Protein AF-A0A3B8N9I5-F1 (afdb_monomer)

InterPro domains:
  IPR000620 EamA domain [PF00892] (5-112)

Radius of gyration: 16.36 Å; Cα contacts (8 Å, |Δi|>4): 42; chains: 1; bounding box: 42×28×43 Å

pLDDT: mean 96.47, std 2.75, range [74.44, 98.56]

Foldseek 3Di:
DDPVVVVVVVVVCVCLVCVLVVLLVQLQPDQLQRSLVVVVVVVCVVVVVVCVVVVVDDCVVDDPVNVVVVVVVCCVVSPPVSSVLSVDSNVDPCVPSVVVVVCCVVVVVVVD

Structure (mmCIF, N/CA/C/O backbone):
data_AF-A0A3B8N9I5-F1
#
_entry.id   AF-A0A3B8N9I5-F1
#
loop_
_atom_site.group_PDB
_atom_site.id
_atom_site.type_symbol
_atom_site.label_atom_id
_atom_site.label_alt_id
_atom_site.label_comp_id
_atom_site.label_asym_id
_atom_site.label_entity_id
_atom_site.label_seq_id
_atom_site.pdbx_PDB_ins_code
_atom_site.Cartn_x
_atom_site.Cartn_y
_atom_site.Cartn_z
_atom_site.occupancy
_atom_site.B_iso_or_equiv
_atom_site.auth_seq_id
_atom_site.auth_comp_id
_atom_site.auth_asym_id
_atom_site.auth_atom_id
_atom_site.pdbx_PDB_model_num
ATOM 1 N N . MET A 1 1 ? 25.190 4.370 1.874 1.00 74.44 1 MET A N 1
ATOM 2 C CA . MET A 1 1 ? 23.937 4.607 1.124 1.00 74.44 1 MET A CA 1
ATOM 3 C C . MET A 1 1 ? 24.173 5.765 0.177 1.00 74.44 1 MET A C 1
ATOM 5 O O . MET A 1 1 ? 24.733 6.765 0.614 1.00 74.44 1 MET A O 1
ATOM 9 N N . GLU A 1 2 ? 23.809 5.631 -1.095 1.00 93.56 2 GLU A N 1
ATOM 10 C CA . GLU A 1 2 ? 23.912 6.740 -2.048 1.00 93.56 2 GLU A CA 1
ATOM 11 C C . GLU A 1 2 ? 22.954 7.882 -1.665 1.00 93.56 2 GLU A C 1
ATOM 13 O O . GLU A 1 2 ? 21.918 7.652 -1.031 1.00 93.56 2 GLU A O 1
ATOM 18 N N . LYS A 1 3 ? 23.284 9.128 -2.041 1.00 93.44 3 LYS A N 1
ATOM 19 C CA . LYS A 1 3 ? 22.456 10.309 -1.717 1.00 93.44 3 LYS A CA 1
ATOM 20 C C . LYS A 1 3 ? 21.031 10.187 -2.277 1.00 93.44 3 LYS A C 1
ATOM 22 O O . LYS A 1 3 ? 20.079 10.551 -1.594 1.00 93.44 3 LYS A O 1
ATOM 27 N N . SER A 1 4 ? 20.885 9.647 -3.487 1.00 94.50 4 SER A N 1
ATOM 28 C CA . SER A 1 4 ? 19.592 9.371 -4.133 1.00 94.50 4 SER A CA 1
ATOM 29 C C . SER A 1 4 ? 18.741 8.405 -3.304 1.00 94.50 4 SER A C 1
ATOM 31 O O . SER A 1 4 ? 17.578 8.689 -3.023 1.00 94.50 4 SER A O 1
ATOM 33 N N . THR A 1 5 ? 19.335 7.304 -2.839 1.00 96.75 5 THR A N 1
ATOM 34 C CA . THR A 1 5 ? 18.670 6.314 -1.986 1.00 96.75 5 THR A CA 1
ATOM 35 C C . THR A 1 5 ? 18.184 6.932 -0.681 1.00 96.75 5 THR A C 1
ATOM 37 O O . THR A 1 5 ? 17.064 6.661 -0.260 1.00 96.75 5 THR A O 1
ATOM 40 N N . LEU A 1 6 ? 18.996 7.790 -0.051 1.00 96.75 6 LEU A N 1
ATOM 41 C CA . LEU A 1 6 ? 18.613 8.468 1.189 1.00 96.75 6 LEU A CA 1
ATOM 42 C C . LEU A 1 6 ? 17.389 9.371 0.994 1.00 96.75 6 LEU A C 1
ATOM 44 O O . LEU A 1 6 ? 16.468 9.333 1.806 1.00 96.75 6 LEU A O 1
ATOM 48 N N . ILE A 1 7 ? 17.355 10.146 -0.093 1.00 97.50 7 ILE A N 1
ATOM 49 C CA . ILE A 1 7 ? 16.230 11.039 -0.408 1.00 97.50 7 ILE A CA 1
ATOM 50 C C . ILE A 1 7 ? 14.950 10.233 -0.647 1.00 97.50 7 ILE A C 1
ATOM 52 O O . ILE A 1 7 ? 13.912 10.535 -0.060 1.00 97.50 7 ILE A O 1
ATOM 56 N N . LEU A 1 8 ? 15.020 9.185 -1.472 1.00 97.25 8 LEU A N 1
ATOM 57 C CA . LEU A 1 8 ? 13.864 8.335 -1.767 1.00 97.25 8 LEU A CA 1
ATOM 58 C C . LEU A 1 8 ? 13.347 7.621 -0.517 1.00 97.25 8 LEU A C 1
ATOM 60 O O . LEU A 1 8 ? 12.136 7.527 -0.318 1.00 97.25 8 LEU A O 1
ATOM 64 N N . TRP A 1 9 ? 14.251 7.162 0.348 1.00 97.38 9 TRP A N 1
ATOM 65 C CA . TRP A 1 9 ? 13.891 6.553 1.621 1.00 97.38 9 TRP A CA 1
ATOM 66 C C . TRP A 1 9 ? 13.153 7.542 2.534 1.00 97.38 9 TRP A C 1
ATOM 68 O O . TRP A 1 9 ? 12.057 7.226 2.995 1.00 97.38 9 TRP A O 1
ATOM 78 N N . LEU A 1 10 ? 13.684 8.757 2.723 1.00 97.56 10 LEU A N 1
ATOM 79 C CA . LEU A 1 10 ? 13.046 9.803 3.536 1.00 97.56 10 LEU A CA 1
ATOM 80 C C . LEU A 1 10 ? 11.656 10.189 3.011 1.00 97.56 10 LEU A C 1
ATOM 82 O O . LEU A 1 10 ? 10.708 10.328 3.788 1.00 97.56 10 LEU A O 1
ATOM 86 N N . LEU A 1 11 ? 11.514 10.330 1.691 1.00 97.75 11 LEU A N 1
ATOM 87 C CA . LEU A 1 11 ? 10.219 10.593 1.063 1.00 97.75 11 LEU A CA 1
ATOM 88 C C . LEU A 1 11 ? 9.246 9.438 1.301 1.00 97.75 11 LEU A C 1
ATOM 90 O O . LEU A 1 11 ? 8.105 9.668 1.694 1.00 97.75 11 LEU A O 1
ATOM 94 N N . THR A 1 12 ? 9.706 8.199 1.124 1.00 97.31 12 THR A N 1
ATOM 95 C CA . THR A 1 12 ? 8.874 7.005 1.300 1.00 97.31 12 THR A CA 1
ATOM 96 C C . THR A 1 12 ? 8.343 6.908 2.725 1.00 97.31 12 THR A C 1
ATOM 98 O O . THR A 1 12 ? 7.131 6.808 2.900 1.00 97.31 12 THR A O 1
ATOM 101 N N . ILE A 1 13 ? 9.207 7.005 3.745 1.00 96.88 13 ILE A N 1
ATOM 102 C CA . ILE A 1 13 ? 8.766 6.907 5.147 1.00 96.88 13 ILE A CA 1
ATOM 103 C C . ILE A 1 13 ? 7.822 8.050 5.534 1.00 96.88 13 ILE A C 1
ATOM 105 O O . ILE A 1 13 ? 6.901 7.843 6.318 1.00 96.88 13 ILE A O 1
ATOM 109 N N . THR A 1 14 ? 8.003 9.240 4.955 1.00 97.75 14 THR A N 1
ATOM 110 C CA . THR A 1 14 ? 7.132 10.391 5.221 1.00 97.75 14 THR A CA 1
ATOM 111 C C .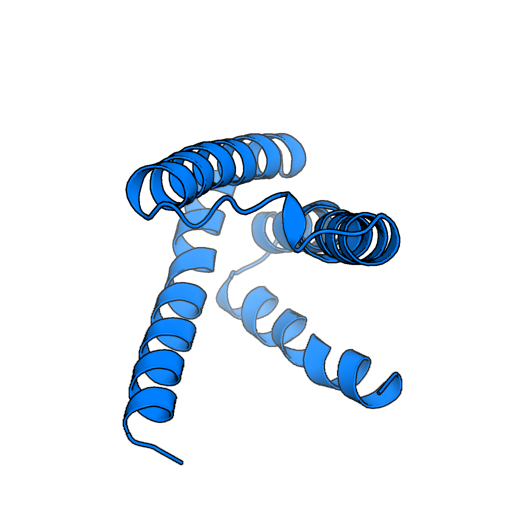 THR A 1 14 ? 5.749 10.175 4.612 1.00 97.75 14 THR A C 1
ATOM 113 O O . THR A 1 14 ? 4.738 10.299 5.302 1.00 97.75 14 THR A O 1
ATOM 116 N N . LEU A 1 15 ? 5.689 9.790 3.334 1.00 97.50 15 LEU A N 1
ATOM 117 C CA . LEU A 1 15 ? 4.431 9.525 2.635 1.00 97.50 15 LEU A CA 1
ATOM 118 C C . LEU A 1 15 ? 3.669 8.360 3.281 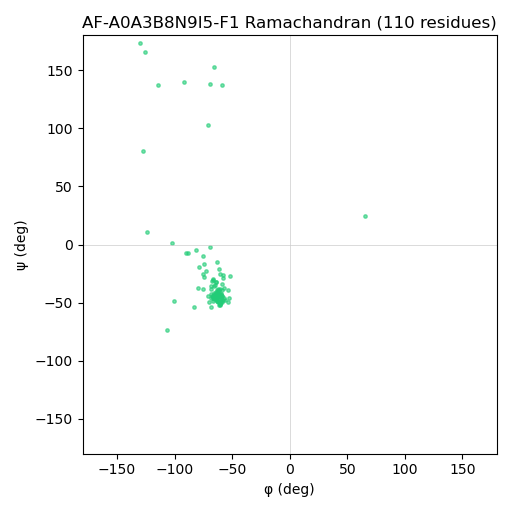1.00 97.50 15 LEU A C 1
ATOM 120 O O . LEU A 1 15 ? 2.471 8.473 3.539 1.00 97.50 15 LEU A O 1
ATOM 124 N N . TRP A 1 16 ? 4.367 7.270 3.602 1.00 95.56 16 TRP A N 1
ATOM 125 C CA . TRP A 1 16 ? 3.779 6.097 4.252 1.00 95.56 16 TRP A CA 1
ATOM 126 C C . TRP A 1 16 ? 3.443 6.333 5.727 1.00 95.56 16 TRP A C 1
ATOM 128 O O . TRP A 1 16 ? 2.571 5.654 6.254 1.00 95.56 16 TRP A O 1
ATOM 138 N N . GLY A 1 17 ? 4.077 7.300 6.392 1.00 96.00 17 GLY A N 1
ATOM 139 C CA . GLY A 1 17 ? 3.718 7.707 7.751 1.00 96.00 17 GLY A CA 1
ATOM 140 C C . GLY A 1 17 ? 2.442 8.551 7.804 1.00 96.00 17 GLY A C 1
ATOM 141 O O . GLY A 1 17 ? 1.622 8.383 8.705 1.00 96.00 17 GLY A O 1
ATOM 142 N N . ILE A 1 18 ? 2.241 9.434 6.821 1.00 97.12 18 ILE A N 1
ATOM 143 C CA . ILE A 1 18 ? 1.059 10.308 6.746 1.00 97.12 18 ILE A CA 1
ATOM 144 C C . ILE A 1 18 ? -0.161 9.552 6.200 1.00 97.12 18 ILE A C 1
ATOM 146 O O . ILE A 1 18 ? -1.279 9.765 6.673 1.00 97.12 18 ILE A O 1
ATOM 150 N N . CYS A 1 19 ? 0.032 8.657 5.227 1.00 96.75 19 CYS A N 1
ATOM 151 C CA . CYS A 1 19 ? -1.059 7.978 4.520 1.00 96.75 19 CYS A CA 1
ATOM 152 C C . CYS A 1 19 ? -2.069 7.276 5.457 1.00 96.75 19 CYS A C 1
ATOM 154 O O . CYS A 1 19 ? -3.259 7.586 5.354 1.00 96.75 19 CYS A O 1
ATOM 156 N N . PRO A 1 20 ? -1.658 6.453 6.445 1.00 96.44 20 PRO A N 1
ATOM 157 C CA . PRO A 1 20 ? -2.578 5.816 7.390 1.00 96.44 20 PRO A CA 1
ATOM 158 C C . PRO A 1 20 ? -3.448 6.783 8.194 1.00 96.44 20 PRO A C 1
ATOM 160 O O . PRO A 1 20 ? -4.556 6.430 8.597 1.00 96.44 20 PRO A O 1
ATOM 163 N N . ILE A 1 21 ? -2.963 8.003 8.446 1.00 96.88 21 ILE A N 1
ATOM 164 C CA . ILE A 1 21 ? -3.720 9.035 9.164 1.00 96.88 21 ILE A CA 1
ATOM 165 C C . ILE A 1 21 ? -4.895 9.495 8.295 1.00 96.88 21 ILE A C 1
ATOM 167 O O . ILE A 1 21 ? -6.028 9.560 8.769 1.00 96.88 21 ILE A O 1
ATOM 171 N N . ILE A 1 22 ? -4.642 9.748 7.008 1.00 97.19 22 ILE A N 1
ATOM 172 C CA . ILE A 1 22 ? -5.665 10.140 6.030 1.00 97.19 22 ILE A CA 1
ATOM 173 C C . ILE A 1 22 ? -6.648 8.985 5.791 1.00 97.19 22 ILE A C 1
ATOM 175 O O . ILE A 1 22 ? -7.862 9.187 5.824 1.00 97.19 22 ILE A O 1
ATOM 179 N N . GLU A 1 23 ? -6.143 7.762 5.619 1.00 97.00 23 GLU A N 1
ATOM 180 C CA . GLU A 1 23 ? -6.965 6.558 5.442 1.00 97.00 23 GLU A CA 1
ATOM 181 C C . GLU A 1 23 ? -7.901 6.343 6.635 1.00 97.00 23 GLU A C 1
ATOM 183 O O . GLU A 1 23 ? -9.097 6.111 6.456 1.00 97.00 23 GLU A O 1
ATOM 188 N N . LYS A 1 24 ? -7.395 6.504 7.864 1.00 96.88 24 LYS A N 1
ATOM 189 C CA . LYS A 1 24 ? -8.201 6.398 9.085 1.00 96.88 24 LYS A CA 1
ATOM 190 C C . LYS A 1 24 ? -9.334 7.426 9.127 1.00 96.88 24 LYS A C 1
ATOM 192 O O . LYS A 1 24 ? -10.429 7.087 9.577 1.00 96.88 24 LYS A O 1
ATOM 197 N N . ILE A 1 25 ? -9.092 8.655 8.663 1.00 96.69 25 ILE A N 1
ATOM 198 C CA . ILE A 1 25 ? -10.127 9.696 8.561 1.00 96.69 25 ILE A CA 1
ATOM 199 C C . ILE A 1 25 ? -11.215 9.256 7.570 1.00 96.69 25 ILE A C 1
ATOM 201 O O . ILE A 1 25 ? -12.399 9.299 7.909 1.00 96.69 25 ILE A O 1
ATOM 205 N N . GLY A 1 26 ? -10.824 8.772 6.386 1.00 95.44 26 GLY A N 1
ATOM 206 C CA . GLY A 1 26 ? -11.757 8.288 5.361 1.00 95.44 26 GLY A CA 1
ATOM 207 C C . GLY A 1 26 ? -12.564 7.055 5.786 1.00 95.44 26 GLY A C 1
ATOM 208 O O . GLY A 1 26 ? -13.732 6.923 5.431 1.00 95.44 26 GLY A O 1
ATOM 209 N N . LEU A 1 27 ? -11.983 6.180 6.609 1.00 97.69 27 LEU A N 1
ATOM 210 C CA . LEU A 1 27 ? -12.619 4.944 7.081 1.00 97.69 27 LEU A CA 1
ATOM 211 C C . LEU A 1 27 ? -13.685 5.149 8.170 1.00 97.69 27 LEU A C 1
ATOM 213 O O . LEU A 1 27 ? -14.400 4.197 8.486 1.00 97.69 27 LEU A O 1
ATOM 217 N N . LYS A 1 28 ? -13.824 6.352 8.751 1.00 94.5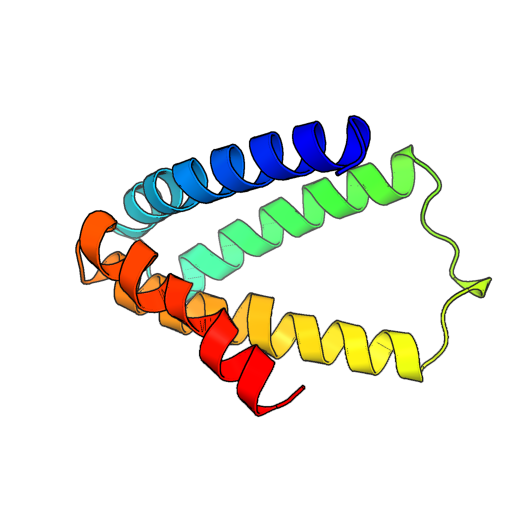6 28 LYS A N 1
ATOM 218 C CA . LYS A 1 28 ? -14.701 6.597 9.916 1.00 94.56 28 LYS A CA 1
ATOM 219 C C . LYS A 1 28 ? -16.140 6.114 9.692 1.00 94.56 28 LYS A C 1
ATOM 221 O O . LYS A 1 28 ? -16.683 5.424 10.548 1.00 94.56 28 LYS A O 1
ATOM 226 N N . ASN A 1 29 ? -16.716 6.433 8.532 1.00 93.31 29 ASN A N 1
ATOM 227 C CA . ASN A 1 29 ? -18.104 6.102 8.183 1.00 93.31 29 ASN A CA 1
ATOM 228 C C . ASN A 1 29 ? -18.224 5.293 6.881 1.00 93.31 29 ASN A C 1
ATOM 230 O O . ASN A 1 29 ? -19.322 5.131 6.360 1.00 93.31 29 ASN A O 1
ATOM 234 N N . VAL A 1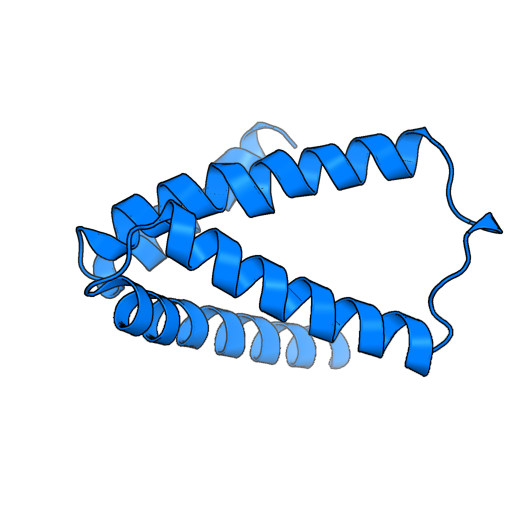 30 ? -17.109 4.798 6.339 1.00 97.81 30 VAL A N 1
ATOM 235 C CA . VAL A 1 30 ? -17.074 4.088 5.053 1.00 97.81 30 VAL A CA 1
ATOM 236 C C . VAL A 1 30 ? -16.682 2.637 5.293 1.00 97.81 30 VAL A C 1
ATOM 238 O O . VAL A 1 30 ? -15.823 2.342 6.128 1.00 97.81 30 VAL A O 1
ATOM 241 N N . ASP A 1 31 ? -17.353 1.706 4.622 1.00 98.12 31 ASP A N 1
ATOM 242 C CA . ASP A 1 31 ? -16.977 0.294 4.648 1.00 98.12 31 ASP A CA 1
ATOM 243 C C . ASP A 1 31 ? -15.534 0.097 4.127 1.00 98.12 31 ASP A C 1
ATOM 245 O O . ASP A 1 31 ? -15.174 0.737 3.136 1.00 98.12 31 ASP A O 1
ATOM 249 N N . PRO A 1 32 ? -14.689 -0.743 4.760 1.00 98.25 32 PRO A N 1
ATOM 250 C CA . PRO A 1 32 ? -13.311 -0.960 4.320 1.00 98.25 32 PRO A CA 1
ATOM 251 C C . PRO A 1 32 ? -13.164 -1.358 2.849 1.00 98.25 32 PRO A C 1
ATOM 253 O O . PRO A 1 32 ? -12.253 -0.861 2.184 1.00 98.25 32 PRO A O 1
ATOM 256 N N . LEU A 1 33 ? -14.056 -2.205 2.322 1.00 98.44 33 LEU A N 1
ATOM 257 C CA . LEU A 1 33 ? -14.008 -2.630 0.925 1.00 98.44 33 LEU A CA 1
ATOM 258 C C . LEU A 1 33 ? -14.327 -1.459 -0.006 1.00 98.44 33 LEU A C 1
ATOM 260 O O . LEU A 1 33 ? -13.606 -1.231 -0.977 1.00 98.44 33 LEU A O 1
ATOM 264 N N . LEU A 1 34 ? -15.360 -0.678 0.322 1.00 98.50 34 LEU A N 1
ATOM 265 C CA . LEU A 1 34 ? -15.725 0.513 -0.447 1.00 98.50 34 LEU A CA 1
ATOM 266 C C . LEU A 1 34 ? -14.626 1.587 -0.393 1.00 98.50 34 LEU A C 1
ATOM 268 O O . LEU A 1 34 ? -14.273 2.164 -1.421 1.00 98.50 34 LEU A O 1
ATOM 272 N N . ALA A 1 35 ? -14.042 1.830 0.782 1.00 98.38 35 ALA A N 1
ATOM 273 C CA . ALA A 1 35 ? -12.937 2.771 0.949 1.00 98.38 35 ALA A CA 1
ATOM 274 C C . ALA A 1 35 ? -11.710 2.350 0.128 1.00 98.38 35 ALA A C 1
ATOM 276 O O . ALA A 1 35 ? -11.098 3.182 -0.546 1.00 98.38 35 ALA A O 1
ATOM 277 N N . LEU A 1 36 ? -11.372 1.056 0.137 1.00 98.38 36 LEU A N 1
ATOM 278 C CA . LEU A 1 36 ? -10.284 0.514 -0.669 1.00 98.38 36 LEU A CA 1
ATOM 279 C C . LEU A 1 36 ? -10.570 0.638 -2.168 1.00 98.38 36 LEU A C 1
ATOM 281 O O . LEU A 1 36 ? -9.682 1.035 -2.918 1.00 98.38 36 LEU A O 1
ATOM 285 N N . PHE A 1 37 ? -11.799 0.354 -2.603 1.00 98.50 37 PHE A N 1
ATOM 286 C CA . PHE A 1 37 ? -12.206 0.526 -3.996 1.00 98.50 37 PHE A CA 1
ATOM 287 C C . PHE A 1 37 ? -12.013 1.974 -4.467 1.00 98.50 37 PHE A C 1
ATOM 289 O O . PHE A 1 37 ? -11.389 2.203 -5.506 1.00 98.50 37 PHE A O 1
ATOM 296 N N . ILE A 1 38 ? -12.470 2.955 -3.680 1.00 98.06 38 ILE A N 1
ATOM 297 C CA . ILE A 1 38 ? -12.306 4.385 -3.987 1.00 98.06 38 ILE A CA 1
ATOM 298 C C . ILE A 1 38 ? -10.819 4.755 -4.050 1.00 98.06 38 ILE A C 1
ATOM 300 O O . ILE A 1 38 ? -10.370 5.349 -5.031 1.00 98.06 38 ILE A O 1
ATOM 304 N N . ARG A 1 39 ? -10.036 4.367 -3.034 1.00 97.12 39 ARG A N 1
ATOM 305 C CA . ARG A 1 39 ? -8.594 4.654 -2.952 1.00 97.12 39 ARG A CA 1
ATOM 306 C C . ARG A 1 39 ? -7.832 4.087 -4.148 1.00 97.12 39 ARG A C 1
ATOM 308 O O . ARG A 1 39 ? -7.045 4.793 -4.774 1.00 97.12 39 ARG A O 1
ATOM 315 N N . THR A 1 40 ? -8.063 2.817 -4.467 1.00 97.38 40 THR A N 1
ATOM 316 C CA . THR A 1 40 ? -7.383 2.127 -5.566 1.00 97.38 40 THR A CA 1
ATOM 317 C C . THR A 1 40 ? -7.810 2.688 -6.920 1.00 97.38 40 THR A C 1
ATOM 319 O O . THR A 1 40 ? -6.964 2.833 -7.796 1.00 97.38 40 THR A O 1
ATOM 322 N N . SER A 1 41 ? -9.074 3.093 -7.081 1.00 98.31 41 SER A N 1
ATOM 323 C CA . SER A 1 41 ? -9.547 3.762 -8.302 1.00 98.31 41 SER A CA 1
ATOM 324 C C . SER A 1 41 ? -8.865 5.117 -8.510 1.00 98.31 41 SER A C 1
ATOM 326 O O . SER A 1 41 ? -8.382 5.403 -9.604 1.00 98.31 41 SER A O 1
ATOM 328 N N . ALA A 1 42 ? -8.746 5.933 -7.457 1.00 97.94 42 ALA A N 1
ATOM 329 C CA . ALA A 1 42 ? -8.028 7.206 -7.524 1.00 97.94 42 ALA A CA 1
ATOM 330 C C . ALA A 1 42 ? -6.538 7.006 -7.865 1.00 97.94 42 ALA A C 1
ATOM 332 O O . ALA A 1 42 ? -5.996 7.707 -8.722 1.00 97.94 42 ALA A O 1
ATOM 333 N N . ALA A 1 43 ? -5.892 6.010 -7.248 1.00 97.25 43 ALA A N 1
ATOM 334 C CA . ALA A 1 43 ? -4.511 5.647 -7.552 1.00 97.25 43 ALA A CA 1
ATOM 335 C C . ALA A 1 43 ? -4.345 5.159 -9.001 1.00 97.25 43 ALA A C 1
ATOM 337 O O . ALA A 1 43 ? -3.394 5.561 -9.665 1.00 97.25 43 ALA A O 1
ATOM 338 N N . LEU A 1 44 ? -5.279 4.349 -9.512 1.00 97.88 44 LEU A N 1
ATOM 339 C CA . LEU A 1 44 ? -5.274 3.879 -10.897 1.00 97.88 44 LEU A CA 1
ATOM 340 C C . LEU A 1 44 ? -5.354 5.046 -11.885 1.00 97.88 44 LEU A C 1
ATOM 342 O O . LEU A 1 44 ? -4.594 5.062 -12.851 1.00 97.88 44 LEU A O 1
ATOM 346 N N . ILE A 1 45 ? -6.223 6.032 -11.640 1.00 98.25 45 ILE A N 1
ATOM 347 C CA . ILE A 1 45 ? -6.342 7.225 -12.492 1.00 98.25 45 ILE A CA 1
ATOM 348 C C . ILE A 1 45 ? -5.016 7.995 -12.508 1.00 98.25 45 ILE A C 1
ATOM 350 O O . ILE A 1 45 ? -4.471 8.255 -13.580 1.00 98.25 45 ILE A O 1
ATOM 354 N N . GLY A 1 46 ? -4.464 8.312 -11.333 1.00 98.06 46 GLY A N 1
ATOM 355 C CA . GLY A 1 46 ? -3.203 9.052 -11.228 1.00 98.06 46 GLY A CA 1
ATOM 356 C C . GLY A 1 46 ? -2.023 8.311 -11.863 1.00 98.06 46 GLY A C 1
ATOM 357 O O . GLY A 1 46 ? -1.243 8.907 -12.606 1.00 98.06 46 GLY A O 1
ATOM 358 N N . LEU A 1 47 ? -1.924 6.999 -11.630 1.00 97.06 47 LEU A N 1
ATOM 359 C CA . LEU A 1 47 ? -0.877 6.161 -12.208 1.00 97.06 47 LEU A CA 1
ATOM 360 C C . LEU A 1 47 ? -1.012 6.063 -13.729 1.00 97.06 47 LEU A C 1
ATOM 362 O O . LEU A 1 47 ? -0.013 6.181 -14.431 1.00 97.06 47 LEU A O 1
ATOM 366 N N . SER A 1 48 ? -2.235 5.905 -14.242 1.00 97.06 48 SER A N 1
ATOM 367 C CA . SER A 1 48 ? -2.494 5.868 -15.685 1.00 97.06 48 SER A CA 1
ATOM 368 C C . SER A 1 48 ? -2.042 7.170 -16.341 1.00 97.06 48 SER A C 1
ATOM 370 O O . SER A 1 48 ? -1.272 7.135 -17.298 1.00 97.06 48 SER A O 1
ATOM 372 N N . LEU A 1 49 ? -2.436 8.321 -15.783 1.00 97.62 49 LEU A N 1
ATOM 373 C CA . LEU A 1 49 ? -1.998 9.630 -16.274 1.00 97.62 49 LEU A CA 1
ATOM 374 C C . LEU A 1 49 ? -0.470 9.748 -16.284 1.00 97.62 49 LEU A C 1
ATOM 376 O O . LEU A 1 49 ? 0.103 10.125 -17.301 1.00 97.62 49 LEU A O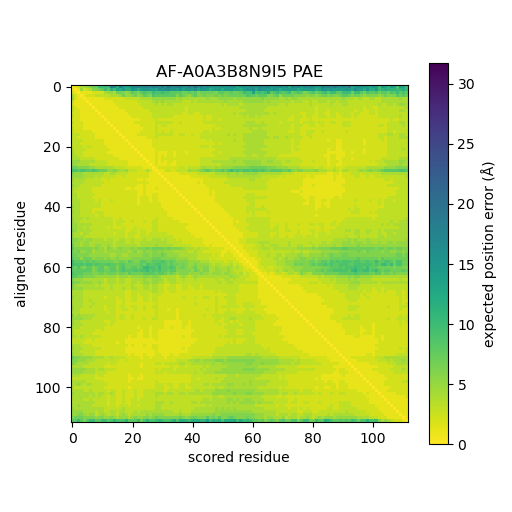 1
ATOM 380 N N . ALA A 1 50 ? 0.199 9.379 -15.190 1.00 97.88 50 ALA A N 1
ATOM 381 C CA . ALA A 1 50 ? 1.656 9.434 -15.107 1.00 97.88 50 ALA A CA 1
ATOM 382 C C . ALA A 1 50 ? 2.335 8.538 -16.157 1.00 97.88 50 ALA A C 1
ATOM 384 O O . ALA A 1 50 ? 3.274 8.972 -16.824 1.00 97.88 50 ALA A O 1
ATOM 385 N N . VAL A 1 51 ? 1.850 7.309 -16.343 1.00 97.00 51 VAL A N 1
ATOM 386 C CA . VAL A 1 51 ? 2.400 6.354 -17.315 1.00 97.00 51 VAL A CA 1
ATOM 387 C C . VAL A 1 51 ? 2.273 6.875 -18.748 1.00 97.00 51 VAL A C 1
ATOM 389 O O . VAL A 1 51 ? 3.239 6.794 -19.509 1.00 97.00 51 VAL A O 1
ATOM 392 N N . PHE A 1 52 ? 1.121 7.448 -19.110 1.00 95.56 52 PHE A N 1
ATOM 393 C CA . PHE A 1 52 ? 0.910 8.002 -20.448 1.00 95.56 52 PHE A CA 1
ATOM 394 C C . PHE A 1 52 ? 1.706 9.292 -20.680 1.00 95.56 52 PHE A C 1
ATOM 396 O O . PHE A 1 52 ? 2.356 9.419 -21.714 1.00 95.56 52 PHE A O 1
ATOM 403 N N . LEU A 1 53 ? 1.724 10.219 -19.716 1.00 97.31 53 LEU A N 1
ATOM 404 C CA . LEU A 1 53 ? 2.441 11.496 -19.846 1.00 97.31 53 LEU A CA 1
ATOM 405 C C . LEU A 1 53 ? 3.965 11.329 -19.907 1.00 97.31 53 LEU A C 1
ATOM 407 O O . LEU A 1 53 ? 4.645 12.134 -20.534 1.00 97.31 53 LEU A O 1
ATOM 411 N N . THR A 1 54 ? 4.509 10.292 -19.267 1.00 97.31 54 THR A N 1
ATOM 412 C CA . THR A 1 54 ? 5.956 10.016 -19.261 1.00 97.31 54 THR A CA 1
ATOM 413 C C . THR A 1 54 ? 6.413 9.116 -20.410 1.00 97.31 54 THR A C 1
ATOM 415 O O . THR A 1 54 ? 7.614 8.908 -20.572 1.00 97.31 54 THR A O 1
ATOM 418 N N . GLY A 1 55 ? 5.488 8.551 -21.195 1.00 94.50 55 GLY A N 1
ATOM 419 C CA . GLY A 1 55 ? 5.818 7.552 -22.217 1.00 94.50 55 GLY A CA 1
ATOM 420 C C . GLY A 1 55 ? 6.369 6.244 -21.631 1.00 94.50 55 GLY A C 1
ATOM 421 O O . GLY A 1 55 ? 7.111 5.523 -22.299 1.00 94.50 55 GLY A O 1
ATOM 422 N N . ALA A 1 56 ? 6.042 5.937 -20.371 1.00 94.50 56 ALA A N 1
ATOM 423 C CA . ALA A 1 56 ? 6.527 4.741 -19.683 1.00 94.50 56 ALA A CA 1
ATOM 424 C C . ALA A 1 56 ? 5.840 3.451 -20.163 1.00 94.50 56 ALA A C 1
ATOM 426 O O . ALA A 1 56 ? 6.348 2.356 -19.916 1.00 94.50 56 ALA A O 1
ATOM 427 N N . PHE A 1 57 ? 4.694 3.558 -20.842 1.00 94.00 57 PHE A N 1
ATOM 428 C CA . PHE A 1 57 ? 3.992 2.403 -21.391 1.00 94.00 57 PHE A CA 1
ATOM 429 C C . PHE A 1 57 ? 4.751 1.815 -22.588 1.00 94.00 57 PHE A C 1
ATOM 431 O O . PHE A 1 57 ? 4.697 2.355 -23.690 1.00 94.00 57 PHE A O 1
ATOM 438 N N . LYS A 1 58 ? 5.449 0.699 -22.354 1.00 92.88 58 LYS A N 1
ATOM 439 C CA . LYS A 1 58 ? 6.260 -0.025 -23.345 1.00 92.88 58 LYS A CA 1
ATOM 440 C C . LYS A 1 58 ? 5.859 -1.502 -23.376 1.00 92.88 58 LYS A C 1
ATOM 442 O O . LYS A 1 58 ? 6.490 -2.310 -22.694 1.00 92.88 58 LYS A O 1
ATOM 447 N N . PRO A 1 59 ? 4.767 -1.879 -24.063 1.00 89.69 59 PRO A N 1
ATOM 448 C CA . PRO A 1 59 ? 4.240 -3.244 -24.027 1.00 89.69 59 PRO A CA 1
ATOM 449 C C . PRO A 1 59 ? 5.239 -4.293 -24.535 1.00 89.69 59 PRO A C 1
ATOM 451 O O . PRO A 1 59 ? 5.189 -5.437 -24.095 1.00 89.69 59 PRO A O 1
ATOM 454 N N . GLU A 1 60 ? 6.188 -3.906 -25.387 1.00 93.12 60 GLU A N 1
ATOM 455 C CA . GLU A 1 60 ? 7.247 -4.770 -25.912 1.00 93.12 60 GLU A CA 1
ATOM 456 C C . GLU A 1 60 ? 8.189 -5.341 -24.838 1.00 93.12 60 GLU A C 1
ATOM 458 O O . GLU A 1 60 ? 8.818 -6.372 -25.065 1.00 93.12 60 GLU A O 1
ATOM 463 N N . VAL A 1 61 ? 8.276 -4.715 -23.657 1.00 91.94 61 VAL A N 1
ATOM 464 C CA . VAL A 1 61 ? 9.098 -5.217 -22.537 1.00 91.94 61 VAL A CA 1
ATOM 465 C C . VAL A 1 61 ? 8.338 -6.197 -21.635 1.00 91.94 61 VAL A C 1
ATOM 467 O O . VAL A 1 61 ? 8.914 -6.787 -20.717 1.00 91.94 61 VAL A O 1
ATOM 470 N N . LEU A 1 62 ? 7.030 -6.362 -21.858 1.00 92.44 62 LEU A N 1
ATOM 471 C CA . LEU A 1 62 ? 6.170 -7.209 -21.044 1.00 92.44 62 LEU A CA 1
ATOM 472 C C . LEU A 1 62 ? 6.095 -8.622 -21.623 1.00 92.44 62 LEU A C 1
ATOM 474 O O . LEU A 1 62 ? 5.949 -8.832 -22.822 1.00 92.44 62 LEU A O 1
ATOM 478 N N . ASN A 1 63 ? 6.123 -9.610 -20.734 1.00 95.31 63 ASN A N 1
ATOM 479 C CA . ASN A 1 63 ? 5.777 -10.988 -21.056 1.00 95.31 63 ASN A CA 1
ATOM 480 C C . ASN A 1 63 ? 4.690 -11.481 -20.091 1.00 95.31 63 ASN A C 1
ATOM 482 O O . ASN A 1 63 ? 4.441 -10.871 -19.045 1.00 95.31 63 ASN A O 1
ATOM 486 N N . LEU A 1 64 ? 4.052 -12.604 -20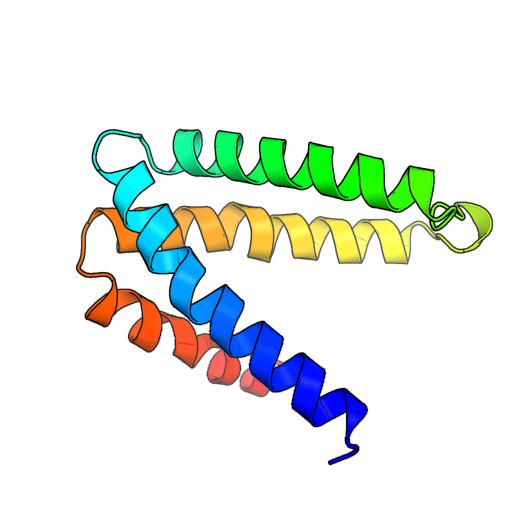.428 1.00 95.69 64 LEU A N 1
ATOM 487 C CA . LEU A 1 64 ? 2.945 -13.149 -19.639 1.00 95.69 64 LEU A CA 1
ATOM 488 C C . LEU A 1 64 ? 3.347 -13.457 -18.188 1.00 95.69 64 LEU A C 1
ATOM 490 O O . LEU A 1 64 ? 2.544 -13.267 -17.279 1.00 95.69 64 LEU A O 1
ATOM 494 N N . LYS A 1 65 ? 4.598 -13.876 -17.954 1.00 96.44 65 LYS A N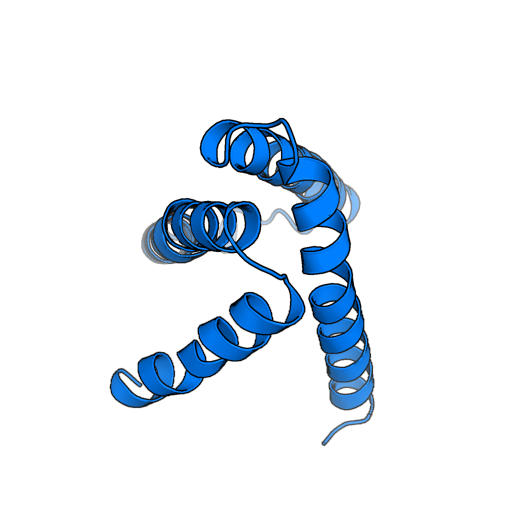 1
ATOM 495 C CA . LYS A 1 65 ? 5.117 -14.145 -16.608 1.00 96.44 65 LYS A CA 1
ATOM 496 C C . LYS A 1 65 ? 5.183 -12.866 -15.772 1.00 96.44 65 LYS A C 1
ATOM 498 O O . LYS A 1 65 ? 4.715 -12.871 -14.639 1.00 96.44 65 LYS A O 1
ATOM 503 N N . ASN A 1 66 ? 5.718 -11.778 -16.325 1.00 95.06 66 ASN A N 1
ATOM 504 C CA . ASN A 1 66 ? 5.799 -10.481 -15.652 1.00 95.06 66 ASN A CA 1
ATOM 505 C C . ASN A 1 66 ? 4.399 -9.979 -15.293 1.00 95.06 66 ASN A C 1
ATOM 507 O O . ASN A 1 66 ? 4.170 -9.574 -14.158 1.00 95.06 66 ASN A O 1
ATOM 511 N N . ILE A 1 67 ? 3.454 -10.073 -16.235 1.00 95.81 67 ILE A N 1
ATOM 512 C CA . ILE A 1 67 ? 2.057 -9.688 -16.006 1.00 95.81 67 ILE A CA 1
ATOM 513 C C . ILE A 1 67 ? 1.459 -10.531 -14.878 1.00 95.81 67 ILE A C 1
ATOM 515 O O . ILE A 1 67 ? 0.973 -9.972 -13.904 1.00 95.81 67 ILE A O 1
ATOM 519 N N . ALA A 1 68 ? 1.557 -11.860 -14.951 1.00 97.56 68 ALA A N 1
ATOM 520 C CA . ALA A 1 68 ? 0.982 -12.750 -13.945 1.00 97.56 68 ALA A CA 1
ATOM 521 C C . ALA A 1 68 ? 1.558 -12.509 -12.538 1.00 97.56 68 ALA A C 1
ATOM 523 O O . ALA A 1 68 ? 0.800 -12.408 -11.574 1.00 97.56 68 ALA A O 1
ATOM 524 N N . VAL A 1 69 ? 2.883 -12.372 -12.413 1.00 97.31 69 VAL A N 1
ATOM 525 C CA . VAL A 1 69 ? 3.550 -12.140 -11.120 1.00 97.31 69 VAL A CA 1
ATOM 526 C C . VAL A 1 69 ? 3.177 -10.773 -10.540 1.00 97.31 69 VAL A C 1
ATOM 528 O O . VAL A 1 69 ? 2.844 -10.682 -9.357 1.00 97.31 69 VAL A O 1
ATOM 531 N N . LEU A 1 70 ? 3.178 -9.714 -11.356 1.00 96.94 70 LEU A N 1
ATOM 532 C CA . LEU A 1 70 ? 2.803 -8.369 -10.907 1.00 96.94 70 LEU A CA 1
ATOM 533 C C . LEU A 1 70 ? 1.311 -8.279 -10.562 1.00 96.94 70 LEU A C 1
ATOM 535 O O . LEU A 1 70 ? 0.954 -7.661 -9.560 1.00 96.94 70 LEU A O 1
ATOM 539 N N . SER A 1 71 ? 0.439 -8.937 -11.329 1.00 97.50 71 SER A N 1
ATOM 540 C CA . SER A 1 71 ? -0.990 -9.033 -11.019 1.00 97.50 71 SER A CA 1
ATOM 541 C C . SER A 1 71 ? -1.235 -9.782 -9.711 1.00 97.50 71 SER A C 1
ATOM 543 O O . SER A 1 71 ? -2.007 -9.306 -8.881 1.00 97.50 71 SER A O 1
ATOM 545 N N . LEU A 1 72 ? -0.550 -10.906 -9.480 1.00 97.94 72 LEU A N 1
ATOM 546 C CA . LEU A 1 72 ? -0.648 -11.641 -8.219 1.00 97.94 72 LEU A CA 1
ATOM 547 C C . LEU A 1 72 ? -0.170 -10.790 -7.035 1.00 97.94 72 LEU A C 1
ATOM 549 O O . LEU A 1 72 ? -0.838 -10.745 -6.005 1.00 97.94 72 LEU A O 1
ATOM 553 N N . SER A 1 73 ? 0.940 -10.063 -7.194 1.00 97.44 73 SER A N 1
ATOM 554 C CA . SER A 1 73 ? 1.422 -9.105 -6.191 1.00 97.44 73 SER A CA 1
ATOM 555 C C . SER A 1 73 ? 0.382 -8.017 -5.895 1.00 97.44 73 SER A C 1
ATOM 557 O O . SER A 1 73 ? 0.098 -7.736 -4.729 1.00 97.44 73 SER A O 1
ATOM 559 N N . GLY A 1 74 ? -0.254 -7.462 -6.932 1.00 97.69 74 GLY A N 1
ATOM 560 C CA . GLY A 1 74 ? -1.337 -6.488 -6.795 1.00 97.69 74 GLY A CA 1
ATOM 561 C C . GLY A 1 74 ? -2.559 -7.042 -6.058 1.00 97.69 74 GLY A C 1
ATOM 562 O O . GLY A 1 74 ? -3.126 -6.349 -5.215 1.00 97.69 74 GLY A O 1
ATOM 563 N N . ILE A 1 75 ? -2.933 -8.300 -6.306 1.00 98.25 75 ILE A N 1
ATOM 564 C CA . ILE A 1 75 ? -4.026 -8.974 -5.589 1.00 98.25 75 ILE A CA 1
ATOM 565 C C . ILE A 1 75 ? -3.659 -9.185 -4.116 1.00 98.25 75 ILE A C 1
ATOM 567 O O . ILE A 1 75 ? -4.447 -8.846 -3.234 1.00 98.25 75 ILE A O 1
ATOM 571 N N . LEU A 1 76 ? -2.466 -9.714 -3.833 1.00 97.94 76 LEU A N 1
ATOM 572 C CA . LEU A 1 76 ? -2.036 -10.023 -2.469 1.00 97.94 76 LEU A CA 1
ATOM 573 C C . LEU A 1 76 ? -1.823 -8.758 -1.634 1.00 97.94 76 LEU A C 1
ATOM 575 O O . LEU A 1 76 ? -2.4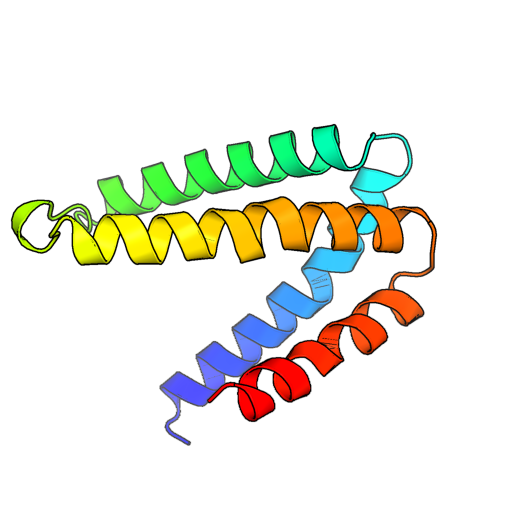00 -8.630 -0.559 1.00 97.94 76 LEU A O 1
ATOM 579 N N . GLY A 1 77 ? -1.015 -7.817 -2.122 1.00 97.00 77 GLY A N 1
ATOM 580 C CA . GLY A 1 77 ? -0.680 -6.595 -1.394 1.00 97.00 77 GLY A CA 1
ATOM 581 C C . GLY A 1 77 ? -1.743 -5.514 -1.546 1.00 97.00 77 GLY A C 1
ATOM 582 O O . GLY A 1 77 ? -2.254 -5.002 -0.555 1.00 97.00 77 GLY A O 1
ATOM 583 N N . GLY A 1 78 ? -2.093 -5.177 -2.788 1.00 96.25 78 GLY A N 1
ATOM 584 C CA . GLY A 1 78 ? -2.961 -4.043 -3.113 1.00 96.25 78 GLY A CA 1
ATOM 585 C C . GLY A 1 78 ? -4.445 -4.264 -2.817 1.00 96.25 78 GLY A C 1
ATOM 586 O O . GLY A 1 78 ? -5.139 -3.288 -2.527 1.00 96.25 78 GLY A O 1
ATOM 587 N N . PHE A 1 79 ? -4.923 -5.514 -2.859 1.00 98.19 79 PHE A N 1
ATOM 588 C CA . PHE A 1 79 ? -6.309 -5.858 -2.535 1.00 98.19 79 PHE A CA 1
ATOM 589 C C . PHE A 1 79 ? -6.448 -6.572 -1.187 1.00 98.19 79 PHE A C 1
ATOM 591 O O . PHE A 1 79 ? -6.916 -5.956 -0.235 1.00 98.19 79 PHE A O 1
ATOM 598 N N . LEU A 1 80 ? -6.058 -7.844 -1.075 1.00 98.44 80 LEU A N 1
ATOM 599 C CA . LEU A 1 80 ? -6.340 -8.660 0.114 1.00 98.44 80 LEU A CA 1
ATOM 600 C C . LEU A 1 80 ? -5.640 -8.116 1.371 1.00 98.44 80 LEU A C 1
ATOM 602 O O . LEU A 1 80 ? -6.268 -7.945 2.420 1.00 98.44 80 LEU A O 1
ATOM 606 N N . GLY A 1 81 ? -4.356 -7.772 1.252 1.00 98.19 81 GLY A N 1
ATOM 607 C CA . GLY A 1 81 ? -3.575 -7.151 2.319 1.00 98.19 81 GLY A CA 1
ATOM 608 C C . GLY A 1 81 ? -4.167 -5.809 2.744 1.00 98.19 81 GLY A C 1
ATOM 609 O O . GLY A 1 81 ? -4.440 -5.601 3.924 1.00 98.19 81 GLY A O 1
ATOM 610 N N . MET A 1 82 ? -4.470 -4.926 1.790 1.00 98.12 82 MET A N 1
ATOM 611 C CA . MET A 1 82 ? -5.102 -3.640 2.103 1.00 98.12 82 MET A CA 1
ATOM 612 C C . MET A 1 82 ? -6.509 -3.779 2.690 1.00 98.12 82 MET A C 1
ATOM 614 O O . MET A 1 82 ? -6.865 -2.995 3.561 1.00 98.12 82 MET A O 1
ATOM 618 N N . LEU A 1 83 ? -7.308 -4.761 2.269 1.00 98.56 83 LEU A N 1
ATOM 619 C CA . LEU A 1 83 ? -8.656 -4.976 2.802 1.00 98.56 83 LEU A CA 1
ATOM 620 C C . LEU A 1 83 ? -8.602 -5.373 4.281 1.00 98.56 83 LEU A C 1
ATOM 622 O O . LEU A 1 83 ? -9.323 -4.811 5.111 1.00 98.56 83 LEU A O 1
ATOM 626 N N . THR A 1 84 ? -7.717 -6.309 4.624 1.00 98.38 84 THR A N 1
ATOM 627 C CA . THR A 1 84 ? -7.503 -6.719 6.019 1.00 98.38 84 THR A CA 1
ATOM 628 C C . THR A 1 84 ? -6.903 -5.581 6.850 1.00 98.38 84 THR A C 1
ATOM 630 O O . THR A 1 84 ? -7.406 -5.290 7.937 1.00 98.38 84 THR A O 1
ATOM 633 N N . TYR A 1 85 ? -5.918 -4.856 6.311 1.00 98.38 85 TYR A N 1
ATOM 634 C CA . TYR A 1 85 ? -5.338 -3.670 6.940 1.00 98.38 85 TYR A CA 1
ATOM 635 C C . TYR A 1 85 ? -6.378 -2.565 7.176 1.00 98.38 85 TYR A C 1
ATOM 637 O O . TYR A 1 85 ? -6.455 -2.044 8.283 1.00 98.38 85 TYR A O 1
ATOM 645 N N . PHE A 1 86 ? -7.236 -2.243 6.203 1.00 98.50 86 PHE A N 1
ATOM 646 C CA . PHE A 1 86 ? -8.290 -1.228 6.346 1.00 98.50 86 PHE A CA 1
ATOM 647 C C . PHE A 1 86 ? -9.343 -1.638 7.367 1.00 98.50 86 PHE A C 1
ATOM 649 O O . PHE A 1 86 ? -9.832 -0.796 8.117 1.00 98.50 86 PHE A O 1
ATOM 656 N N . THR A 1 87 ? -9.657 -2.929 7.442 1.00 98.25 87 THR A N 1
ATOM 657 C CA . THR A 1 87 ? -10.567 -3.465 8.458 1.00 98.25 87 THR A CA 1
ATOM 658 C C . THR A 1 87 ? -9.985 -3.279 9.864 1.00 98.25 87 THR A C 1
ATOM 660 O O . THR A 1 87 ? -10.662 -2.750 10.746 1.00 98.25 87 THR A O 1
ATOM 663 N N . LEU A 1 88 ? -8.707 -3.621 10.068 1.00 98.12 88 LEU A N 1
ATOM 664 C CA . LEU A 1 88 ? -7.999 -3.388 11.333 1.00 98.12 88 LEU A CA 1
ATOM 665 C C . LEU A 1 88 ? -7.890 -1.894 11.658 1.00 98.12 88 LEU A C 1
ATOM 667 O O . LEU A 1 88 ? -8.220 -1.462 12.766 1.00 98.12 88 LEU A O 1
ATOM 671 N N . LEU A 1 89 ? -7.459 -1.099 10.678 1.00 98.06 89 LEU A N 1
ATOM 672 C CA . LEU A 1 89 ? -7.256 0.335 10.807 1.00 98.06 89 LEU A CA 1
ATOM 673 C C . LEU A 1 89 ? -8.568 1.038 11.131 1.00 98.06 89 LEU A C 1
ATOM 675 O O . LEU A 1 89 ? -8.564 1.936 11.962 1.00 98.06 89 LEU A O 1
ATOM 679 N N . LYS A 1 90 ? -9.702 0.624 10.555 1.00 97.88 90 LYS A N 1
ATOM 680 C CA . LYS A 1 90 ? -11.024 1.161 10.899 1.00 97.88 90 LYS A CA 1
ATOM 681 C C . LYS A 1 90 ? -11.385 0.869 12.354 1.00 97.88 90 LYS A C 1
ATOM 683 O O . LYS A 1 90 ? -11.785 1.798 13.057 1.00 97.88 90 LYS A O 1
ATOM 688 N N . SER A 1 91 ? -11.178 -0.360 12.818 1.00 96.75 91 SER A N 1
ATOM 689 C CA . SER A 1 91 ? -11.577 -0.801 14.161 1.00 96.75 91 SER A CA 1
ATOM 690 C C . SER A 1 91 ? -10.678 -0.298 15.293 1.00 96.75 91 SER A C 1
ATOM 692 O O . SER A 1 91 ? -11.144 -0.182 16.421 1.00 96.75 91 SER A O 1
ATOM 694 N N . GLN A 1 92 ? -9.408 0.021 15.026 1.00 96.94 92 GLN A N 1
ATOM 695 C CA . GLN A 1 92 ? -8.424 0.344 16.070 1.00 96.94 92 GLN A CA 1
ATOM 696 C C . GLN A 1 92 ? -7.652 1.641 15.804 1.00 96.94 92 GLN A C 1
ATOM 698 O O . GLN A 1 92 ? -7.799 2.283 14.766 1.00 96.94 92 GLN A O 1
ATOM 703 N N . LYS A 1 93 ? -6.840 2.089 16.767 1.00 95.56 93 LYS A N 1
ATOM 704 C CA . LYS A 1 93 ? -6.039 3.317 16.619 1.00 95.56 93 LYS A CA 1
ATOM 705 C C . LYS A 1 93 ? -4.932 3.117 15.580 1.00 95.56 93 LYS A C 1
ATOM 707 O O . LYS A 1 93 ? -4.233 2.106 15.609 1.00 95.56 93 LYS A O 1
ATOM 712 N N . ALA A 1 94 ? -4.702 4.121 14.731 1.00 95.81 94 ALA A N 1
ATOM 713 C CA . ALA A 1 94 ? -3.602 4.099 13.762 1.00 95.81 94 ALA A CA 1
ATOM 714 C C . ALA A 1 94 ? -2.235 3.914 14.448 1.00 95.81 94 ALA A C 1
ATOM 716 O O . ALA A 1 94 ? -1.413 3.140 13.973 1.00 95.81 94 ALA A O 1
ATOM 717 N N . SER A 1 95 ? -2.038 4.524 15.624 1.00 95.94 95 SER A N 1
ATOM 718 C CA . SER A 1 95 ? -0.818 4.370 16.432 1.00 95.94 95 SER A CA 1
ATOM 719 C C . SER A 1 95 ? -0.561 2.947 16.940 1.00 95.94 95 SER A C 1
ATOM 721 O O . SER A 1 95 ? 0.545 2.665 17.384 1.00 95.94 95 SER A O 1
ATOM 723 N N . GLN A 1 96 ? -1.556 2.057 16.892 1.00 96.25 96 GLN A N 1
ATOM 724 C CA . GLN A 1 96 ? -1.409 0.643 17.243 1.00 96.25 96 GLN A CA 1
ATOM 725 C C . GLN A 1 96 ? -1.284 -0.226 15.994 1.00 96.25 96 GLN A C 1
ATOM 727 O O . GLN A 1 96 ? -0.370 -1.041 15.902 1.00 96.25 96 GLN A O 1
ATOM 732 N N . ILE A 1 97 ? -2.184 -0.039 15.022 1.00 97.69 97 ILE A N 1
ATOM 733 C CA . ILE A 1 97 ? -2.231 -0.886 13.826 1.00 97.69 97 ILE A CA 1
ATOM 734 C C . ILE A 1 97 ? -1.015 -0.662 12.935 1.00 97.69 97 ILE A C 1
ATOM 736 O O . ILE A 1 97 ? -0.428 -1.643 12.499 1.00 97.69 97 ILE A O 1
ATOM 740 N N . VAL A 1 98 ? -0.589 0.587 12.716 1.00 97.31 98 VAL A N 1
ATOM 741 C CA . VAL A 1 98 ? 0.531 0.881 11.809 1.00 97.31 98 VAL A CA 1
ATOM 742 C C . VAL A 1 98 ? 1.829 0.206 12.273 1.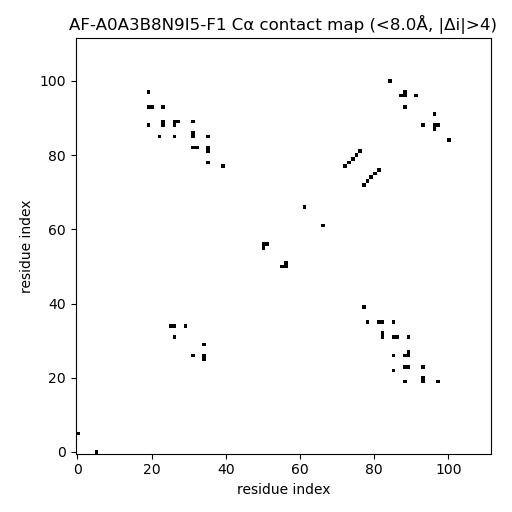00 97.31 98 VAL A C 1
ATOM 744 O O . VAL A 1 98 ? 2.414 -0.523 11.468 1.00 97.31 98 VAL A O 1
ATOM 747 N N . PRO A 1 99 ? 2.285 0.343 13.538 1.00 96.50 99 PRO A N 1
ATOM 748 C CA . PRO A 1 99 ? 3.471 -0.381 13.995 1.00 96.50 99 PRO A CA 1
ATOM 749 C C . PRO A 1 99 ? 3.282 -1.900 13.989 1.00 96.50 99 PRO A C 1
ATOM 751 O O . PRO A 1 99 ? 4.186 -2.617 13.568 1.00 96.50 99 PRO A O 1
ATOM 754 N N . LEU A 1 100 ? 2.106 -2.393 14.404 1.00 97.31 100 LEU A N 1
ATOM 755 C CA . LEU A 1 100 ? 1.824 -3.828 14.460 1.00 97.31 100 LEU A CA 1
ATOM 756 C C . LEU A 1 100 ? 1.914 -4.478 13.079 1.00 97.31 100 LEU A C 1
ATOM 758 O O . LEU A 1 100 ? 2.504 -5.542 12.946 1.00 97.31 100 LEU A O 1
ATOM 762 N N . THR A 1 101 ? 1.364 -3.847 12.043 1.00 96.75 101 THR A N 1
ATOM 763 C CA . THR A 1 101 ? 1.430 -4.388 10.682 1.00 96.75 101 THR A CA 1
ATOM 764 C C . THR A 1 101 ? 2.777 -4.137 10.020 1.00 96.75 101 THR A C 1
ATOM 766 O O . THR A 1 101 ? 3.127 -4.867 9.102 1.00 96.75 101 THR A O 1
ATOM 769 N N . SER A 1 102 ? 3.579 -3.182 10.504 1.00 95.69 102 SER A N 1
ATOM 770 C CA . SER A 1 102 ? 4.935 -2.906 9.997 1.00 95.69 102 SER A CA 1
ATOM 771 C C . SER A 1 102 ? 5.960 -4.005 10.313 1.00 95.69 102 SER A C 1
ATOM 773 O O . SER A 1 102 ? 7.100 -3.910 9.869 1.00 95.69 102 SER A O 1
ATOM 775 N N . VAL A 1 103 ? 5.574 -5.066 11.031 1.00 96.88 103 VAL A N 1
ATOM 776 C CA . VAL A 1 103 ? 6.417 -6.254 11.274 1.00 96.88 103 VAL A CA 1
ATOM 777 C C . VAL A 1 103 ? 6.418 -7.252 10.110 1.00 96.88 103 VAL A C 1
ATOM 779 O O . VAL A 1 103 ? 7.177 -8.220 10.144 1.00 96.88 103 VAL A O 1
ATOM 782 N N . TYR A 1 104 ? 5.618 -7.020 9.060 1.00 95.62 104 TYR A N 1
ATOM 783 C CA . TYR A 1 104 ? 5.573 -7.878 7.869 1.00 95.62 104 TYR A CA 1
ATOM 784 C C . TYR A 1 104 ? 6.943 -8.176 7.219 1.00 95.62 104 TYR A C 1
ATOM 786 O O . TYR A 1 104 ? 7.061 -9.258 6.642 1.00 95.62 104 TYR A O 1
ATOM 794 N N . PRO A 1 105 ? 8.000 -7.330 7.318 1.00 96.69 105 PRO A N 1
ATOM 795 C CA . PRO A 1 105 ? 9.318 -7.696 6.809 1.00 96.69 105 PRO A CA 1
ATOM 796 C C . PRO A 1 105 ? 9.887 -8.973 7.436 1.00 96.69 105 PRO A C 1
ATOM 798 O O . PRO A 1 105 ? 10.657 -9.659 6.779 1.00 96.69 105 PRO A O 1
ATOM 801 N N . LEU A 1 106 ? 9.489 -9.340 8.662 1.00 97.56 106 LEU A N 1
ATOM 802 C CA . LEU A 1 106 ? 9.863 -10.631 9.254 1.00 97.56 106 LEU A CA 1
ATOM 803 C C . LEU A 1 106 ? 9.302 -11.807 8.446 1.00 97.56 106 LEU A C 1
ATOM 805 O O . LEU A 1 106 ? 10.002 -12.791 8.229 1.00 97.56 106 LEU A O 1
ATOM 809 N N . VAL A 1 107 ? 8.060 -11.685 7.966 1.00 96.75 107 VAL A N 1
ATOM 810 C CA . VAL A 1 107 ? 7.434 -12.684 7.090 1.00 96.75 107 VAL A CA 1
ATOM 811 C C . VAL A 1 107 ? 8.166 -12.721 5.752 1.00 96.75 107 VAL A C 1
ATOM 813 O O . VAL A 1 107 ? 8.522 -13.798 5.295 1.00 96.75 107 VAL A O 1
ATOM 816 N N . SER A 1 108 ? 8.465 -11.563 5.155 1.00 95.94 108 SER A N 1
ATOM 817 C CA . SER A 1 108 ? 9.230 -11.503 3.904 1.00 95.94 108 SER A CA 1
ATOM 818 C C . SER A 1 108 ? 10.595 -12.182 4.027 1.00 95.94 108 SER A C 1
ATOM 820 O O . SER A 1 108 ? 10.941 -12.976 3.165 1.00 95.94 108 SER A O 1
ATOM 822 N N . THR A 1 109 ? 11.339 -11.919 5.105 1.00 97.06 109 THR A N 1
ATOM 823 C CA . THR A 1 109 ? 12.655 -12.529 5.358 1.00 97.06 109 THR A CA 1
ATOM 824 C C . THR A 1 109 ? 12.567 -14.035 5.608 1.00 97.06 109 THR A C 1
ATOM 826 O O . THR A 1 109 ? 13.499 -14.752 5.276 1.00 97.06 109 THR A O 1
ATOM 829 N N . LEU A 1 110 ? 11.463 -14.537 6.170 1.00 97.62 110 LEU A N 1
ATOM 830 C CA . LEU A 1 110 ? 11.258 -15.977 6.366 1.00 97.62 110 LEU A CA 1
ATOM 831 C C . LEU A 1 110 ? 11.083 -16.739 5.040 1.00 97.62 110 LEU A C 1
ATOM 833 O O . LEU A 1 110 ? 11.435 -17.913 4.965 1.00 97.62 110 LEU A O 1
ATOM 837 N N . PHE A 1 111 ? 10.515 -16.089 4.021 1.00 94.19 111 PHE A N 1
ATOM 838 C CA . PHE A 1 111 ? 10.254 -16.678 2.701 1.00 94.19 111 PHE A CA 1
ATOM 839 C C . PHE A 1 111 ? 11.266 -16.255 1.617 1.00 94.19 111 PHE A C 1
ATOM 841 O O . PHE A 1 111 ? 11.092 -16.648 0.461 1.00 94.19 111 PHE A O 1
ATOM 848 N N . ALA A 1 112 ? 12.269 -15.443 1.966 1.00 88.31 112 ALA A N 1
ATOM 849 C CA . ALA A 1 112 ? 13.339 -14.985 1.075 1.00 88.31 112 ALA A CA 1
ATOM 850 C C . ALA A 1 112 ? 14.518 -15.963 1.071 1.00 88.31 112 ALA A C 1
ATOM 852 O O . ALA A 1 112 ? 15.072 -16.181 -0.030 1.00 88.31 112 ALA A O 1
#

Organism: NCBI:txid1741

Solvent-accessible surface area (backbone atoms only — not comparable to full-atom values): 6360 Å² total; per-residue (Å²): 130,56,73,67,57,51,53,52,48,54,50,47,56,50,52,64,62,50,46,55,58,57,50,43,62,62,31,72,89,39,57,39,65,58,49,48,51,54,53,51,50,52,50,48,53,54,49,50,52,51,34,64,76,68,64,66,76,55,70,90,80,60,48,73,65,58,51,51,53,53,50,49,47,41,46,49,52,68,42,56,44,42,40,55,49,38,48,50,33,54,77,44,57,56,89,53,45,55,63,64,62,65,52,52,61,60,58,52,61,76,76,104

Mean predicted aligned error: 3.12 Å

Secondary structure (DSSP, 8-state):
--HHHHHHHHHHHHHHHHHHHHHHHHTTSS-HHHHHHHHHHHHHHHHHHHHHHTT---GGG--HHHHHHHHHHIIIIIIIIHHHHHHHHHHS-HHHHHHHHTTHHHHHHH--

Sequence (112 aa):
MEKSTLILWLLTITLWGICPIIEKIGLKNVDPLLALFIRTSAALIGLSLAVFLTGAFKPEVLNLKNIAVLSLSGILGGFLGMLTYFTLLKSQKASQIVPLTSVYPLVSTLFA